Protein AF-A0A849RYD2-F1 (afdb_monomer_lite)

Structure (mmCIF, N/CA/C/O backbone):
data_AF-A0A849RYD2-F1
#
_entry.id   AF-A0A849RYD2-F1
#
loop_
_atom_site.group_PDB
_atom_site.id
_atom_site.type_symbol
_atom_site.label_atom_id
_atom_site.label_alt_id
_atom_site.label_comp_id
_atom_site.label_asym_id
_atom_site.label_entity_id
_atom_site.label_seq_id
_atom_site.pdbx_PDB_ins_code
_atom_site.Cartn_x
_atom_site.Cartn_y
_atom_site.Cartn_z
_atom_site.occupancy
_atom_site.B_iso_or_equiv
_atom_site.auth_seq_id
_atom_site.auth_comp_id
_atom_site.auth_asym_id
_atom_site.auth_atom_id
_atom_site.pdbx_PDB_model_num
ATOM 1 N N . MET A 1 1 ? -11.094 -9.462 -26.652 1.00 42.47 1 MET A N 1
ATOM 2 C CA . MET A 1 1 ? -9.969 -9.144 -25.739 1.00 42.47 1 MET A CA 1
ATOM 3 C C . MET A 1 1 ? -10.260 -7.832 -25.019 1.00 42.47 1 MET A C 1
ATOM 5 O O . MET A 1 1 ? -9.842 -6.775 -25.477 1.00 42.47 1 MET A O 1
ATOM 9 N N . ALA A 1 2 ? -11.065 -7.877 -23.952 1.00 44.72 2 ALA A N 1
ATOM 10 C CA . ALA A 1 2 ? -11.48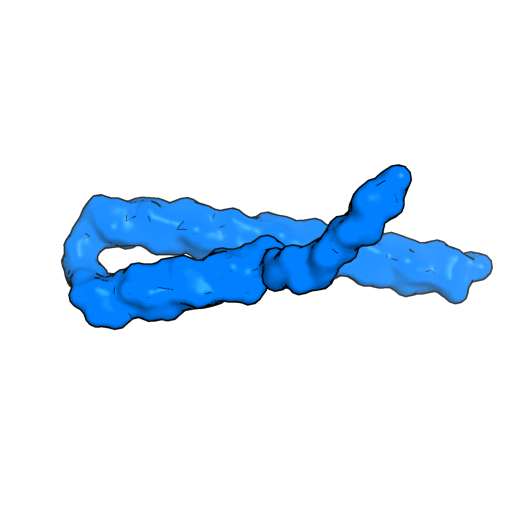1 -6.672 -23.237 1.00 44.72 2 ALA A CA 1
ATOM 11 C C . ALA A 1 2 ? -10.253 -5.975 -22.635 1.00 44.72 2 ALA A C 1
ATOM 13 O O . ALA A 1 2 ? -9.503 -6.569 -21.856 1.00 44.72 2 ALA A O 1
ATOM 14 N N . LYS A 1 3 ? -10.024 -4.727 -23.056 1.00 57.47 3 LYS A N 1
ATOM 15 C CA . LYS A 1 3 ? -8.951 -3.865 -22.561 1.00 57.47 3 LYS A CA 1
ATOM 16 C C . LYS A 1 3 ? -9.097 -3.796 -21.043 1.00 57.47 3 LYS A C 1
ATOM 18 O O . LYS A 1 3 ? -10.119 -3.326 -20.550 1.00 57.47 3 LYS A O 1
ATOM 23 N N . LYS A 1 4 ? -8.106 -4.309 -20.306 1.00 56.59 4 LYS A N 1
ATOM 24 C CA . LYS A 1 4 ? -8.065 -4.177 -18.848 1.00 56.59 4 LYS A CA 1
ATOM 25 C C . LYS A 1 4 ? -8.037 -2.683 -18.574 1.00 56.59 4 LYS A C 1
ATOM 27 O O . LYS A 1 4 ? -7.034 -2.029 -18.855 1.00 56.59 4 LYS A O 1
ATOM 32 N N . THR A 1 5 ? -9.163 -2.157 -18.101 1.00 48.81 5 THR A N 1
ATOM 33 C CA . THR A 1 5 ? -9.240 -0.811 -17.552 1.00 48.81 5 THR A CA 1
ATOM 34 C C . THR A 1 5 ? -8.070 -0.657 -16.593 1.00 48.81 5 THR A C 1
ATOM 36 O O . THR A 1 5 ? -7.635 -1.631 -15.969 1.00 48.81 5 THR A O 1
ATOM 39 N N . THR A 1 6 ? -7.506 0.541 -16.527 1.00 58.22 6 THR A N 1
ATOM 40 C CA . THR A 1 6 ? -6.497 0.966 -15.555 1.00 58.22 6 THR A CA 1
ATOM 41 C C . THR A 1 6 ? -7.089 0.895 -14.144 1.00 58.22 6 THR A C 1
ATOM 43 O O . THR A 1 6 ? -7.285 1.885 -13.454 1.00 58.22 6 THR A O 1
ATOM 46 N N . SER A 1 7 ? -7.418 -0.324 -13.721 1.00 59.62 7 SER A N 1
ATOM 47 C CA . SER A 1 7 ? -7.770 -0.729 -12.382 1.00 59.62 7 SER A CA 1
ATOM 48 C C . SER A 1 7 ? -6.648 -0.217 -11.507 1.00 59.62 7 SER A C 1
ATOM 50 O O . SER A 1 7 ? -5.498 -0.616 -11.702 1.00 59.62 7 SER A O 1
ATOM 52 N N . GLU A 1 8 ? -6.994 0.670 -10.577 1.00 62.34 8 GLU A N 1
ATOM 53 C CA . GLU A 1 8 ? -6.092 1.204 -9.566 1.00 62.34 8 GLU A CA 1
ATOM 54 C C . GLU A 1 8 ? -5.044 0.170 -9.142 1.00 62.34 8 GLU A C 1
ATOM 56 O O . GLU A 1 8 ? -5.386 -0.972 -8.815 1.00 62.34 8 GLU A O 1
ATOM 61 N N . SER A 1 9 ? -3.771 0.577 -9.176 1.00 76.38 9 SER A N 1
ATOM 62 C CA . SER A 1 9 ? -2.654 -0.272 -8.766 1.00 76.38 9 SER A CA 1
ATOM 63 C C . SER A 1 9 ? -2.939 -0.879 -7.393 1.00 76.38 9 SER A C 1
ATOM 65 O O . SER A 1 9 ? -3.417 -0.198 -6.485 1.00 76.38 9 SER A O 1
ATOM 67 N N . ASP A 1 10 ? -2.603 -2.152 -7.197 1.00 77.69 10 ASP A N 1
ATOM 68 C CA . ASP A 1 10 ? -2.784 -2.812 -5.899 1.00 77.69 10 ASP A CA 1
ATOM 69 C C . ASP A 1 10 ? -2.138 -2.018 -4.748 1.00 77.69 10 ASP A C 1
ATOM 71 O O . ASP A 1 10 ? -2.613 -2.050 -3.612 1.00 77.69 10 ASP A O 1
ATOM 75 N N . GLU A 1 11 ? -1.089 -1.243 -5.040 1.00 81.00 11 GLU A N 1
ATOM 76 C CA . GLU A 1 11 ? -0.466 -0.331 -4.082 1.00 81.00 11 GLU A CA 1
ATOM 77 C C . GLU A 1 11 ? -1.395 0.801 -3.627 1.00 81.00 11 GLU A C 1
ATOM 79 O O . GLU A 1 11 ? -1.429 1.103 -2.434 1.00 81.00 11 GLU A O 1
ATOM 84 N N . THR A 1 12 ? -2.144 1.434 -4.534 1.00 83.44 12 THR A N 1
ATOM 85 C CA . THR A 1 12 ? -3.034 2.555 -4.186 1.00 83.44 12 THR A CA 1
ATOM 86 C C . THR A 1 12 ? -4.228 2.058 -3.383 1.00 83.44 12 THR A C 1
ATOM 88 O O . THR A 1 12 ? -4.563 2.654 -2.360 1.00 83.44 12 THR A O 1
ATOM 91 N N . ARG A 1 13 ? -4.787 0.897 -3.744 1.00 86.81 13 ARG A N 1
ATOM 92 C CA . ARG A 1 13 ? -5.843 0.227 -2.967 1.00 86.81 13 ARG A CA 1
ATOM 93 C C . ARG A 1 13 ? -5.387 -0.121 -1.550 1.00 86.81 13 ARG A C 1
ATOM 95 O O . ARG A 1 13 ? -6.118 0.115 -0.591 1.00 86.81 13 ARG A O 1
ATOM 102 N N . LEU A 1 14 ? -4.175 -0.661 -1.391 1.00 86.94 14 LEU A N 1
ATOM 103 C CA . LEU A 1 14 ? -3.629 -1.009 -0.072 1.00 86.94 14 LEU A CA 1
ATOM 104 C C . LEU A 1 14 ? -3.305 0.225 0.776 1.00 86.94 14 LEU A C 1
ATOM 106 O O . LEU A 1 14 ? -3.529 0.195 1.984 1.00 86.94 14 LEU A O 1
ATOM 110 N N . LYS A 1 15 ? -2.829 1.315 0.162 1.00 87.12 15 LYS A N 1
ATOM 111 C CA . LYS A 1 15 ? -2.631 2.595 0.856 1.00 87.12 15 LYS A CA 1
ATOM 112 C C . LYS A 1 15 ? -3.951 3.178 1.360 1.00 87.12 15 LYS A C 1
ATOM 114 O O . LYS A 1 15 ? -4.022 3.532 2.531 1.00 87.12 15 LYS A O 1
ATOM 119 N N . LYS A 1 16 ? -4.999 3.198 0.526 1.00 87.88 16 LYS A N 1
ATOM 120 C CA . LYS A 1 16 ? -6.346 3.642 0.929 1.00 87.88 16 LYS A CA 1
ATOM 121 C C . LYS A 1 16 ? -6.880 2.824 2.113 1.00 87.88 16 LYS A C 1
ATOM 123 O O . LYS A 1 16 ? -7.343 3.400 3.088 1.00 87.88 16 LYS A O 1
ATOM 128 N N . LYS A 1 17 ? -6.729 1.491 2.083 1.00 86.12 17 LYS A N 1
ATOM 129 C CA . LYS A 1 17 ? -7.136 0.604 3.194 1.00 86.12 17 LYS A CA 1
ATOM 130 C C . LYS A 1 17 ? -6.369 0.860 4.492 1.00 86.12 17 LYS A C 1
ATOM 132 O O . LYS A 1 17 ? -6.950 0.756 5.566 1.00 86.12 17 LYS A O 1
ATOM 137 N N . LEU A 1 18 ? -5.074 1.165 4.402 1.00 85.44 18 LEU A N 1
ATOM 138 C CA . LEU A 1 18 ? -4.268 1.503 5.575 1.00 85.44 18 LEU A CA 1
ATOM 139 C C . LEU A 1 18 ? -4.663 2.855 6.168 1.00 85.44 18 LEU A C 1
ATOM 141 O O . LEU A 1 18 ? -4.781 2.937 7.382 1.00 85.44 18 LEU A O 1
ATOM 145 N N . ALA A 1 19 ? -4.898 3.868 5.329 1.00 83.31 19 ALA A N 1
ATOM 146 C CA . ALA A 1 19 ? -5.344 5.187 5.773 1.00 83.31 19 ALA A CA 1
ATOM 147 C C . ALA A 1 19 ? -6.730 5.129 6.438 1.00 83.31 19 ALA A C 1
ATOM 149 O O . ALA A 1 19 ? -6.924 5.699 7.506 1.00 83.31 19 ALA A O 1
ATOM 150 N N . ALA A 1 20 ? -7.664 4.369 5.856 1.00 82.50 20 ALA A N 1
ATOM 151 C CA . ALA A 1 20 ? -8.995 4.175 6.428 1.00 82.50 20 ALA A CA 1
ATOM 152 C C . ALA A 1 20 ? -8.949 3.493 7.808 1.00 82.50 20 ALA A C 1
ATOM 154 O O . ALA A 1 20 ? -9.646 3.911 8.721 1.00 82.50 20 ALA A O 1
ATOM 155 N N . LYS A 1 21 ? -8.090 2.479 7.985 1.00 75.88 21 LYS A N 1
ATOM 156 C CA . LYS A 1 21 ? -7.944 1.773 9.270 1.00 75.88 21 LYS A CA 1
ATOM 157 C C . LYS A 1 21 ? -7.110 2.528 10.310 1.00 75.88 21 LYS A C 1
ATOM 159 O O . LYS A 1 21 ? -7.255 2.259 11.492 1.00 75.88 21 LYS A O 1
ATOM 164 N N . SER A 1 22 ? -6.233 3.452 9.906 1.00 69.12 22 SER A N 1
ATOM 165 C CA . SER A 1 22 ? -5.418 4.230 10.854 1.00 69.12 22 SER A CA 1
ATOM 166 C C . SER A 1 22 ? -6.178 5.356 11.556 1.00 69.12 22 SER A C 1
ATOM 168 O O . SER A 1 22 ? -5.707 5.829 12.581 1.00 69.12 22 SER A O 1
ATOM 170 N N . ILE A 1 23 ? -7.307 5.798 10.996 1.00 65.06 23 ILE A N 1
ATOM 171 C CA . ILE A 1 23 ? -8.165 6.845 11.580 1.00 65.06 23 ILE A CA 1
ATOM 172 C C . ILE A 1 23 ? -9.098 6.253 12.658 1.00 65.06 23 ILE A C 1
ATOM 174 O O . ILE A 1 23 ? -9.623 6.998 13.473 1.00 65.06 23 ILE A O 1
ATOM 178 N N . GLY A 1 24 ? -9.256 4.922 12.670 1.00 60.16 24 GLY A N 1
ATOM 179 C CA . GLY A 1 24 ? -10.177 4.181 13.529 1.00 60.16 24 GLY A CA 1
ATOM 180 C C . GLY A 1 24 ? -9.733 4.070 14.981 1.00 60.16 24 GLY A C 1
ATOM 181 O O . GLY A 1 24 ? -10.255 4.796 15.803 1.00 60.16 24 GLY A O 1
ATOM 182 N N . ASP A 1 25 ? -8.822 3.161 15.341 1.00 56.22 25 ASP A N 1
ATOM 183 C CA . ASP A 1 25 ? -8.842 2.686 16.732 1.00 56.22 25 ASP A CA 1
ATOM 184 C C . ASP A 1 25 ? -7.539 2.090 17.271 1.00 56.22 25 ASP A C 1
ATOM 186 O O . ASP A 1 25 ? -6.673 1.598 16.542 1.00 56.22 25 ASP A O 1
ATOM 190 N N . LYS A 1 26 ? -7.448 2.122 18.607 1.00 60.28 26 LYS A N 1
ATOM 191 C CA . LYS A 1 26 ? -6.349 1.639 19.460 1.00 60.28 26 LYS A CA 1
ATOM 192 C C . LYS A 1 26 ? -6.518 0.168 19.889 1.00 60.28 26 LYS A C 1
ATOM 194 O O . LYS A 1 26 ? -6.006 -0.218 20.936 1.00 60.28 26 LYS A O 1
ATOM 199 N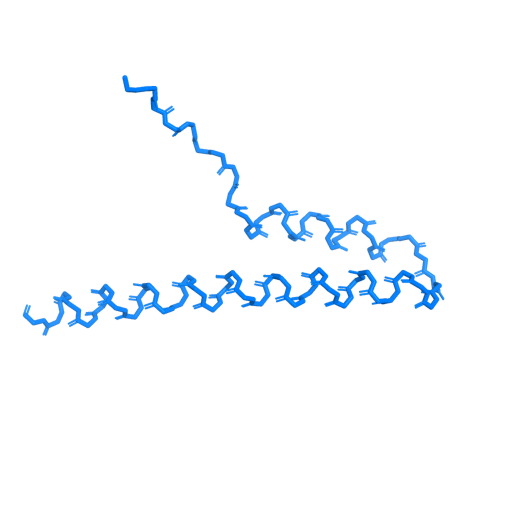 N . ASP A 1 27 ? -7.192 -0.660 19.092 1.00 61.81 27 ASP A N 1
ATOM 200 C CA . ASP A 1 27 ? -7.466 -2.057 19.454 1.00 61.81 27 ASP A CA 1
ATOM 201 C C . ASP A 1 27 ? -6.395 -3.051 18.974 1.00 61.81 27 ASP A C 1
ATOM 203 O O . ASP A 1 27 ? -5.878 -3.015 17.852 1.00 61.81 27 ASP A O 1
ATOM 207 N N . THR A 1 28 ? -6.074 -4.015 19.838 1.00 63.75 28 THR A N 1
ATOM 208 C CA . THR A 1 28 ? -4.989 -4.993 19.647 1.00 63.75 28 THR A CA 1
ATOM 209 C C . THR A 1 28 ? -5.242 -5.989 18.507 1.00 63.75 28 THR A C 1
ATOM 211 O O . THR A 1 28 ? -4.295 -6.373 17.821 1.00 63.75 28 THR A O 1
ATOM 214 N N . LYS A 1 29 ? -6.499 -6.363 18.221 1.00 62.00 29 LYS A N 1
ATOM 215 C CA . LYS A 1 29 ? -6.861 -7.227 17.072 1.00 62.00 29 LYS A CA 1
ATOM 216 C C . LYS A 1 29 ? -6.764 -6.496 15.726 1.00 62.00 29 LYS A C 1
ATOM 218 O O . LYS A 1 29 ? -6.310 -7.066 14.731 1.00 62.00 29 LYS A O 1
ATOM 223 N N . GLU A 1 30 ? -7.111 -5.210 15.693 1.00 64.31 30 GLU A N 1
ATOM 224 C CA . GLU A 1 30 ? -6.927 -4.343 14.520 1.00 64.31 30 GLU A CA 1
ATOM 225 C C . GLU A 1 30 ? -5.431 -4.172 14.192 1.00 64.31 30 GLU A C 1
ATOM 227 O O . GLU A 1 30 ? -5.062 -4.103 13.017 1.00 64.31 30 GLU A O 1
ATOM 232 N N . SER A 1 31 ? -4.542 -4.230 15.196 1.00 69.19 31 SER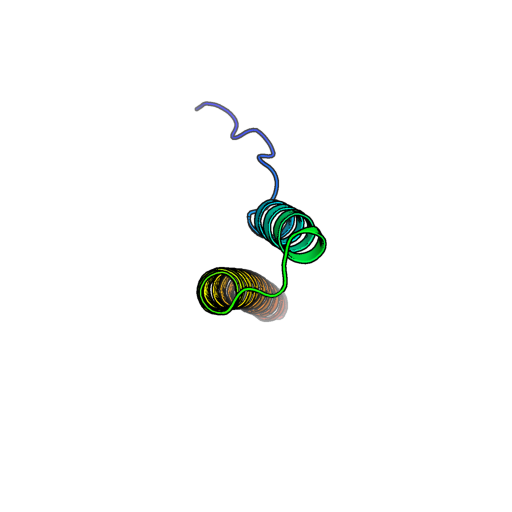 A N 1
ATOM 233 C CA . SER A 1 31 ? -3.082 -4.213 15.001 1.00 69.19 31 SER A CA 1
ATOM 234 C C . SER A 1 31 ? -2.579 -5.371 14.131 1.00 69.19 31 SER A C 1
ATOM 236 O O . SER A 1 31 ? -1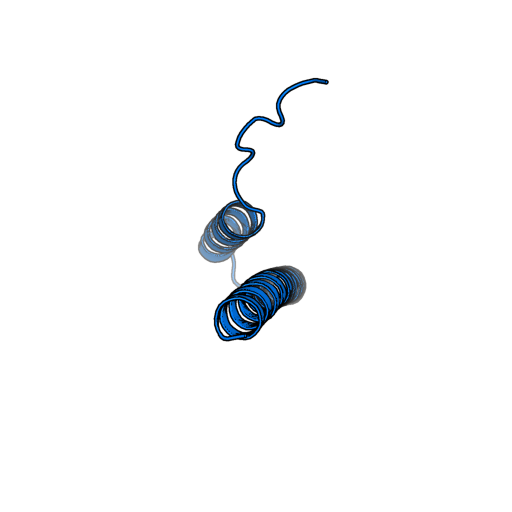.749 -5.161 13.240 1.00 69.19 31 SER A O 1
ATOM 238 N N . GLU A 1 32 ? -3.105 -6.589 14.296 1.00 79.06 32 GLU A N 1
ATOM 239 C CA . GLU A 1 32 ? -2.735 -7.728 13.444 1.00 79.06 32 GLU A CA 1
ATOM 240 C C . GLU A 1 32 ? -3.244 -7.562 12.008 1.00 79.06 32 GLU A C 1
ATOM 242 O O . GLU A 1 32 ? -2.500 -7.791 11.042 1.00 79.06 32 GLU A O 1
ATOM 247 N N . ALA A 1 33 ? -4.477 -7.075 11.848 1.00 79.94 33 ALA A N 1
ATOM 248 C CA . ALA A 1 33 ? -5.047 -6.750 10.544 1.00 79.94 33 ALA A CA 1
ATOM 249 C C . ALA A 1 33 ? -4.237 -5.646 9.835 1.00 79.94 33 ALA A C 1
ATOM 251 O O . ALA A 1 33 ? -3.866 -5.790 8.666 1.00 79.94 33 ALA A O 1
ATOM 252 N N . LEU A 1 34 ? -3.859 -4.583 10.545 1.00 83.75 34 LEU A N 1
ATOM 253 C CA . LEU A 1 34 ? -2.972 -3.525 10.059 1.00 83.75 34 LEU A CA 1
ATOM 254 C C . LEU A 1 34 ? -1.583 -4.066 9.706 1.00 83.75 34 LEU A C 1
ATOM 256 O O . LEU A 1 34 ? -1.010 -3.704 8.672 1.00 83.75 34 LEU A O 1
ATOM 260 N N . ARG A 1 35 ? -1.034 -4.967 10.527 1.00 87.12 35 ARG A N 1
ATOM 261 C CA . ARG A 1 35 ? 0.265 -5.609 10.291 1.00 87.12 35 ARG A CA 1
ATOM 262 C C . ARG A 1 35 ? 0.233 -6.465 9.028 1.00 87.12 35 ARG A C 1
ATOM 264 O O . ARG A 1 35 ? 1.171 -6.394 8.227 1.00 87.12 35 ARG A O 1
ATOM 271 N N . SER A 1 36 ? -0.836 -7.226 8.805 1.00 87.25 36 SER A N 1
ATOM 272 C CA . SER A 1 36 ? -1.019 -8.024 7.587 1.00 87.25 36 SER A CA 1
ATOM 273 C C . 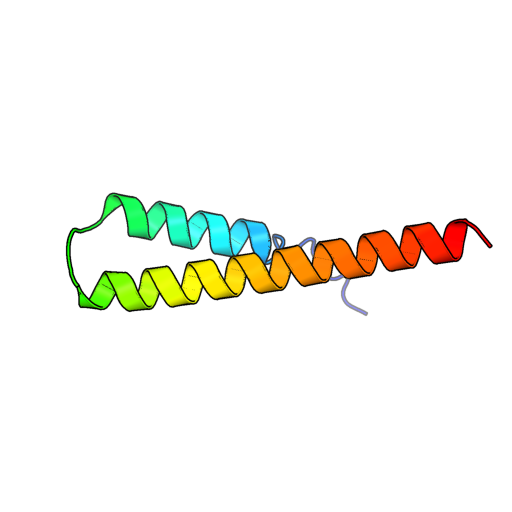SER A 1 36 ? -1.149 -7.140 6.333 1.00 87.25 36 SER A C 1
ATOM 275 O O . SER A 1 36 ? -0.473 -7.393 5.330 1.00 87.25 36 SER A O 1
ATOM 277 N N . LEU A 1 37 ? -1.897 -6.032 6.409 1.00 89.00 37 LEU A N 1
ATOM 278 C CA . LEU A 1 37 ? -2.031 -5.046 5.330 1.00 89.00 37 LEU A CA 1
ATOM 279 C C . LEU A 1 37 ? -0.698 -4.362 4.996 1.00 89.00 37 LEU A C 1
ATOM 281 O O . LEU A 1 37 ? -0.315 -4.296 3.824 1.00 89.00 37 LEU A O 1
ATOM 285 N N . LYS A 1 38 ? 0.065 -3.931 6.010 1.00 89.31 38 LYS A N 1
ATOM 286 C CA . LYS A 1 38 ? 1.419 -3.375 5.831 1.00 89.31 38 LYS A CA 1
ATOM 287 C C . LYS A 1 38 ? 2.358 -4.391 5.172 1.00 89.31 38 LYS A C 1
ATOM 289 O O . LYS A 1 38 ? 3.103 -4.033 4.256 1.00 89.31 38 LYS A O 1
ATOM 294 N N . LYS A 1 39 ? 2.314 -5.667 5.583 1.00 94.31 39 LYS A N 1
ATOM 295 C CA . LYS A 1 39 ? 3.096 -6.748 4.950 1.00 94.31 39 LYS A CA 1
ATOM 296 C C . LYS A 1 39 ? 2.723 -6.913 3.476 1.00 94.31 39 LYS A C 1
ATOM 298 O O . LYS A 1 39 ? 3.617 -7.001 2.633 1.00 94.31 39 LYS A O 1
ATOM 303 N N . ARG A 1 40 ? 1.427 -6.912 3.151 1.00 92.44 40 ARG A N 1
ATOM 304 C CA . ARG A 1 40 ? 0.945 -7.014 1.767 1.00 92.44 40 ARG A CA 1
ATOM 305 C C . ARG A 1 40 ? 1.424 -5.833 0.918 1.00 92.44 40 ARG A C 1
ATOM 307 O O . ARG A 1 40 ? 1.961 -6.067 -0.161 1.00 92.44 40 ARG A O 1
ATOM 314 N N . LEU A 1 41 ? 1.355 -4.601 1.432 1.00 92.94 41 LEU A N 1
ATOM 315 C CA . LEU A 1 41 ? 1.882 -3.415 0.744 1.00 92.94 41 LEU A CA 1
ATOM 316 C C . LEU A 1 41 ? 3.385 -3.544 0.452 1.00 92.94 41 LEU A C 1
ATOM 318 O O . LEU A 1 41 ? 3.812 -3.331 -0.682 1.00 92.94 41 LEU A O 1
ATOM 322 N N . ARG A 1 42 ? 4.188 -3.964 1.441 1.00 94.44 42 ARG A N 1
ATOM 323 C CA . ARG A 1 42 ? 5.635 -4.179 1.250 1.00 94.44 42 ARG A CA 1
ATOM 324 C C . ARG A 1 42 ? 5.932 -5.239 0.186 1.00 94.44 42 ARG A C 1
ATOM 326 O O . ARG A 1 42 ? 6.865 -5.061 -0.593 1.00 94.44 42 ARG A O 1
ATOM 333 N N . ARG A 1 43 ? 5.160 -6.332 0.125 1.00 95.50 43 ARG A N 1
ATOM 334 C CA . ARG A 1 43 ? 5.324 -7.378 -0.905 1.00 95.50 43 ARG A CA 1
ATOM 335 C C . ARG A 1 43 ? 5.072 -6.834 -2.312 1.00 95.50 43 ARG A C 1
ATOM 337 O O . ARG A 1 43 ? 5.878 -7.094 -3.202 1.00 95.50 43 ARG A O 1
ATOM 344 N N . VAL A 1 44 ? 4.010 -6.047 -2.499 1.00 92.25 44 VAL A N 1
ATOM 345 C CA . VAL A 1 44 ? 3.706 -5.424 -3.800 1.00 92.25 44 VAL A CA 1
ATOM 346 C C . VAL A 1 44 ? 4.818 -4.453 -4.205 1.00 92.25 44 VAL A C 1
ATOM 348 O O . VAL A 1 44 ? 5.357 -4.576 -5.303 1.00 92.25 44 VAL A O 1
ATOM 351 N N . GLN A 1 45 ? 5.262 -3.587 -3.288 1.00 93.00 45 GLN A N 1
ATOM 352 C CA . GLN A 1 45 ? 6.370 -2.659 -3.542 1.00 93.00 45 GLN A CA 1
ATOM 353 C C . GLN A 1 45 ? 7.669 -3.381 -3.920 1.00 93.00 45 GLN A C 1
ATOM 355 O O . GLN A 1 45 ? 8.369 -2.957 -4.839 1.00 93.00 45 GLN A O 1
ATOM 360 N N . ARG A 1 46 ? 8.000 -4.491 -3.243 1.00 94.44 46 ARG A N 1
ATOM 361 C CA . ARG A 1 46 ? 9.161 -5.321 -3.600 1.00 94.44 46 ARG A CA 1
ATOM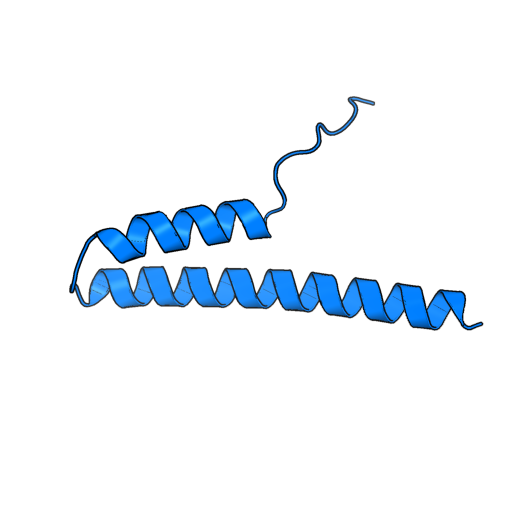 362 C C . ARG A 1 46 ? 9.021 -5.899 -5.004 1.00 94.44 46 ARG A C 1
ATOM 364 O O . ARG A 1 46 ? 9.952 -5.757 -5.784 1.00 94.44 46 ARG A O 1
ATOM 371 N N . LYS A 1 47 ? 7.863 -6.472 -5.352 1.00 92.88 47 LYS A N 1
ATOM 372 C CA . LYS A 1 47 ? 7.594 -6.992 -6.704 1.00 92.88 47 LYS A CA 1
ATOM 373 C C . LYS A 1 47 ? 7.726 -5.896 -7.768 1.00 92.88 47 LYS A C 1
ATOM 375 O O . LYS A 1 47 ? 8.297 -6.130 -8.828 1.00 92.88 47 LYS A O 1
ATOM 380 N N . ARG A 1 48 ? 7.256 -4.679 -7.482 1.00 90.88 48 ARG A N 1
ATOM 381 C CA . ARG A 1 48 ? 7.434 -3.525 -8.374 1.00 90.88 48 ARG A CA 1
ATOM 382 C C . ARG A 1 48 ? 8.915 -3.197 -8.575 1.00 90.88 48 ARG A C 1
ATOM 384 O O . ARG A 1 48 ? 9.345 -3.004 -9.708 1.00 90.88 48 ARG A O 1
ATOM 391 N N . ARG A 1 49 ? 9.698 -3.165 -7.489 1.00 92.25 49 ARG A N 1
ATOM 392 C CA . ARG A 1 49 ? 11.148 -2.906 -7.533 1.00 92.25 49 ARG A CA 1
ATOM 393 C C . ARG A 1 49 ? 11.902 -3.984 -8.306 1.00 92.25 49 ARG A C 1
ATOM 395 O O . ARG A 1 49 ? 12.714 -3.634 -9.151 1.00 92.25 49 ARG A O 1
ATOM 402 N N . THR A 1 50 ? 11.623 -5.266 -8.071 1.00 93.06 50 THR A N 1
ATOM 403 C CA . THR A 1 50 ? 12.304 -6.354 -8.793 1.00 93.06 50 THR A CA 1
ATOM 404 C C . THR A 1 50 ? 12.003 -6.315 -10.287 1.00 93.06 50 THR A C 1
ATOM 406 O O . THR A 1 50 ? 12.915 -6.464 -11.093 1.00 93.06 50 THR A O 1
ATOM 409 N N . LEU A 1 51 ? 10.754 -6.041 -10.678 1.00 90.81 51 LEU A N 1
ATOM 410 C CA . LEU A 1 51 ? 10.396 -5.866 -12.086 1.00 90.81 51 LEU A CA 1
ATOM 411 C C . LEU A 1 51 ? 11.082 -4.647 -12.711 1.00 90.81 51 LEU A C 1
ATOM 413 O O . LEU A 1 51 ? 11.539 -4.736 -13.847 1.00 90.81 51 LEU A O 1
ATOM 417 N N . ALA A 1 52 ? 11.180 -3.532 -11.983 1.00 89.94 52 ALA A N 1
ATOM 418 C CA . ALA A 1 52 ? 11.889 -2.342 -12.449 1.00 89.94 52 ALA A CA 1
ATOM 419 C C . ALA A 1 52 ? 13.394 -2.605 -12.631 1.00 89.94 52 ALA A C 1
ATOM 421 O O . ALA A 1 52 ? 13.947 -2.259 -13.670 1.00 89.94 52 ALA A O 1
ATOM 422 N N . LEU A 1 53 ? 14.036 -3.279 -11.671 1.00 91.88 53 LEU A N 1
ATOM 423 C CA . LEU A 1 53 ? 15.445 -3.675 -11.766 1.00 91.88 53 LEU A CA 1
ATOM 424 C C . LEU A 1 53 ? 15.682 -4.647 -12.921 1.00 91.88 53 LEU A C 1
ATOM 426 O O . LEU A 1 53 ? 16.613 -4.454 -13.690 1.00 91.88 53 LEU A O 1
ATOM 430 N N . ARG A 1 54 ? 14.811 -5.648 -13.101 1.00 90.88 54 ARG A N 1
ATOM 431 C CA . ARG A 1 54 ? 14.908 -6.576 -14.235 1.00 90.88 54 ARG A CA 1
ATOM 432 C C . ARG A 1 54 ? 14.832 -5.837 -15.568 1.00 90.88 54 ARG A C 1
ATOM 434 O O . ARG A 1 54 ? 15.653 -6.103 -16.432 1.00 90.88 54 ARG A O 1
ATOM 441 N N . LYS A 1 55 ? 13.884 -4.903 -15.714 1.00 89.19 55 LYS A N 1
ATOM 442 C CA . LYS A 1 55 ? 13.762 -4.060 -16.913 1.00 89.19 55 LYS A CA 1
ATOM 443 C C . LYS A 1 55 ? 15.008 -3.203 -17.140 1.00 89.19 55 LYS A C 1
ATOM 445 O O . LYS A 1 55 ? 15.477 -3.129 -18.266 1.00 89.19 55 LYS A O 1
ATOM 450 N N . LYS A 1 56 ? 15.554 -2.589 -16.085 1.00 89.56 56 LYS A N 1
ATOM 451 C CA . LYS A 1 56 ? 16.797 -1.807 -16.165 1.00 89.56 56 LYS A CA 1
ATOM 452 C C . LYS A 1 56 ? 17.965 -2.677 -16.636 1.00 89.56 56 LYS A C 1
ATOM 454 O O . LYS A 1 56 ? 18.681 -2.292 -17.547 1.00 89.56 56 LYS A O 1
ATOM 459 N N . ASN A 1 57 ? 18.117 -3.862 -16.051 1.00 86.69 57 ASN A N 1
ATOM 460 C CA . ASN A 1 57 ? 19.219 -4.767 -16.364 1.00 86.69 57 ASN A CA 1
ATOM 461 C C . ASN A 1 57 ? 19.087 -5.385 -17.763 1.00 86.69 57 ASN A C 1
ATOM 463 O O . ASN A 1 57 ? 20.098 -5.626 -18.407 1.00 86.69 57 ASN A O 1
ATOM 467 N N . SER A 1 58 ? 17.864 -5.634 -18.247 1.00 80.50 58 SER A N 1
ATOM 468 C CA . SER A 1 58 ? 17.639 -6.108 -19.619 1.00 80.50 58 SER A CA 1
ATOM 469 C C . SER A 1 58 ? 17.779 -5.005 -20.665 1.00 80.50 58 SER A C 1
ATOM 471 O O . SER A 1 58 ? 18.112 -5.311 -21.795 1.00 80.50 58 SER A O 1
ATOM 473 N N . ALA A 1 59 ? 17.505 -3.747 -20.308 1.00 73.12 59 ALA A N 1
ATOM 474 C CA . ALA A 1 59 ? 17.711 -2.593 -21.189 1.00 73.12 59 ALA A CA 1
ATOM 475 C C . ALA A 1 59 ? 19.178 -2.123 -21.231 1.00 73.12 59 ALA A C 1
ATOM 477 O O . ALA A 1 59 ? 19.527 -1.269 -22.033 1.00 73.12 59 ALA A O 1
ATOM 478 N N . SER A 1 60 ? 20.014 -2.651 -20.334 1.00 62.88 60 SER A N 1
ATOM 479 C CA . SER A 1 60 ? 21.455 -2.397 -20.238 1.00 62.88 60 SER A CA 1
ATOM 480 C C . SER A 1 60 ? 22.296 -3.470 -20.954 1.00 62.88 60 SER A C 1
ATOM 482 O O . SER A 1 60 ? 23.518 -3.459 -20.805 1.00 62.88 60 SER A O 1
ATOM 484 N N . LYS A 1 61 ? 21.661 -4.415 -21.658 1.00 52.53 61 LYS A N 1
ATOM 485 C CA . LYS A 1 61 ? 22.313 -5.425 -22.501 1.00 52.53 61 LYS A CA 1
ATOM 486 C C . LYS A 1 61 ? 22.052 -5.132 -23.967 1.00 52.53 61 LYS A C 1
ATOM 488 O O . LYS A 1 61 ? 20.929 -4.667 -24.257 1.00 52.53 61 LYS A O 1
#

Sequence (61 aa):
MAKKTTSESDETRLKKKLAAKSIGDKDTKESEALRSLKKRLRRVQRKRRTLALRKKNSASK

Foldseek 3Di:
DDDPPPDPDPLVVLVVVLVVLVVDDDDPVSVVVNVVSVVVNVVSVVVVVVVVVVVVVVVVD

Secondary structure (DSSP, 8-state):
---------HHHHHHHHHHHHHTT---HHHHHHHHHHHHHHHHHHHHHHHHHHHHHHHHT-

pLDDT: mean 77.94, std 14.67, range [42.47, 95.5]

Radius of gyration: 16.06 Å; chains: 1; bounding box: 34×16×45 Å